Protein AF-A0A4Y3WNC8-F1 (afdb_monomer_lite)

Structure (mmCIF, N/CA/C/O backbone):
data_AF-A0A4Y3WNC8-F1
#
_entry.id   AF-A0A4Y3WNC8-F1
#
loop_
_atom_site.group_PDB
_atom_site.id
_atom_site.type_symbol
_atom_site.label_atom_id
_atom_site.label_alt_id
_atom_site.label_comp_id
_atom_site.label_asym_id
_atom_site.label_entity_id
_atom_site.label_seq_id
_atom_site.pdbx_PDB_ins_code
_atom_site.Cartn_x
_atom_site.Cartn_y
_atom_site.Cartn_z
_atom_site.occupancy
_atom_site.B_iso_or_equiv
_atom_site.auth_seq_id
_atom_site.auth_comp_id
_atom_site.auth_asym_id
_atom_site.auth_atom_id
_atom_site.pdbx_PDB_model_n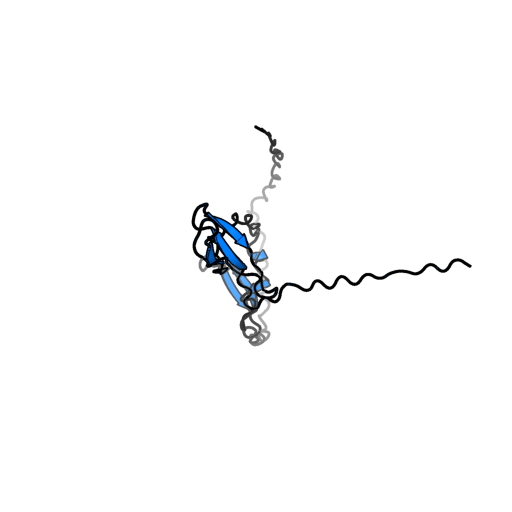um
ATOM 1 N N . MET A 1 1 ? -17.592 -37.097 -50.451 1.00 37.34 1 MET A N 1
ATOM 2 C CA . MET A 1 1 ? -17.053 -36.942 -49.083 1.00 37.34 1 MET A CA 1
ATOM 3 C C . MET A 1 1 ? -16.197 -35.687 -49.062 1.00 37.34 1 MET A C 1
ATOM 5 O O . MET A 1 1 ? -15.202 -35.656 -49.770 1.00 37.34 1 MET A O 1
ATOM 9 N N . LEU A 1 2 ? -16.613 -34.644 -48.341 1.00 42.50 2 LEU A N 1
ATOM 10 C CA . LEU A 1 2 ? -15.829 -33.420 -48.140 1.00 42.50 2 LEU A CA 1
ATOM 11 C C . LEU A 1 2 ? -15.165 -33.508 -46.761 1.00 42.50 2 LEU A C 1
ATOM 13 O O . LEU A 1 2 ? -15.864 -33.614 -45.758 1.00 42.50 2 LEU A O 1
ATOM 17 N N . ALA A 1 3 ? -13.832 -33.514 -46.724 1.00 42.12 3 ALA A N 1
ATOM 18 C CA . ALA A 1 3 ? -13.055 -33.510 -45.489 1.00 42.12 3 ALA A CA 1
ATOM 19 C C . ALA A 1 3 ? -12.788 -32.057 -45.068 1.00 42.12 3 ALA A C 1
ATOM 21 O O . ALA A 1 3 ? -12.066 -31.331 -45.750 1.00 42.12 3 ALA A O 1
ATOM 22 N N . ALA A 1 4 ? -13.399 -31.627 -43.965 1.00 55.16 4 ALA A N 1
ATOM 23 C CA . ALA A 1 4 ? -13.140 -30.331 -43.350 1.00 55.16 4 ALA A CA 1
ATOM 24 C C . ALA A 1 4 ? -11.870 -30.430 -42.490 1.00 55.16 4 ALA A C 1
ATOM 26 O O . ALA A 1 4 ? -11.879 -31.055 -41.432 1.00 55.16 4 ALA A O 1
ATOM 27 N N . GLY A 1 5 ? -10.765 -29.855 -42.967 1.00 46.69 5 GLY A N 1
ATOM 28 C CA . GLY A 1 5 ? -9.513 -29.755 -42.217 1.00 46.69 5 GLY A CA 1
ATOM 29 C C . GLY A 1 5 ? -9.454 -28.446 -41.433 1.00 46.69 5 GLY A C 1
ATOM 30 O O . GLY A 1 5 ? -9.440 -27.370 -42.025 1.00 46.69 5 GLY A O 1
ATOM 31 N N . THR A 1 6 ? -9.412 -28.524 -40.105 1.00 58.62 6 THR A N 1
ATOM 32 C CA . THR A 1 6 ? -9.183 -27.372 -39.225 1.00 58.62 6 THR A CA 1
ATOM 33 C C . THR A 1 6 ? -7.689 -27.061 -39.153 1.00 58.62 6 THR A C 1
ATOM 35 O O . THR A 1 6 ? -6.908 -27.893 -38.693 1.00 58.62 6 THR A O 1
ATOM 38 N N . ILE A 1 7 ? -7.287 -25.867 -39.596 1.00 51.50 7 ILE A N 1
ATOM 39 C CA . ILE A 1 7 ? -5.920 -25.356 -39.437 1.00 51.50 7 ILE A CA 1
ATOM 40 C C . ILE A 1 7 ? -5.848 -24.617 -38.100 1.00 51.50 7 ILE A C 1
ATOM 42 O O . ILE A 1 7 ? -6.396 -23.525 -37.957 1.00 51.50 7 ILE A O 1
ATOM 46 N N . THR A 1 8 ? -5.175 -25.206 -37.117 1.00 54.03 8 THR A N 1
ATOM 47 C CA . THR A 1 8 ? -4.909 -24.566 -35.824 1.00 54.03 8 THR A CA 1
ATOM 48 C C . THR A 1 8 ? -3.609 -23.769 -35.932 1.00 54.03 8 THR A C 1
ATOM 50 O O . THR A 1 8 ? -2.522 -24.342 -35.947 1.00 54.03 8 THR A O 1
ATOM 53 N N . ALA A 1 9 ? -3.702 -22.443 -36.048 1.00 40.31 9 ALA A N 1
ATOM 54 C CA . ALA A 1 9 ? -2.536 -21.565 -36.018 1.00 40.31 9 ALA A CA 1
ATOM 55 C C . ALA A 1 9 ? -2.126 -21.305 -34.560 1.00 40.31 9 ALA A C 1
ATOM 57 O O . ALA A 1 9 ? -2.860 -20.670 -33.805 1.00 40.31 9 ALA A O 1
ATOM 58 N N . VAL A 1 10 ? -0.954 -21.798 -34.156 1.00 54.22 10 VAL A N 1
ATOM 59 C CA . VAL A 1 10 ? -0.370 -21.499 -32.843 1.00 54.22 10 VAL A CA 1
ATOM 60 C C . VAL A 1 10 ? 0.439 -20.211 -32.973 1.00 54.22 10 VAL A C 1
ATOM 62 O O . VAL A 1 10 ? 1.509 -20.196 -33.580 1.00 54.22 10 VAL A O 1
ATOM 65 N N . ALA A 1 11 ? -0.084 -19.111 -32.434 1.00 40.06 11 ALA A N 1
ATOM 66 C CA . ALA A 1 11 ? 0.653 -17.859 -32.335 1.00 40.06 11 ALA A CA 1
ATOM 67 C C . ALA A 1 11 ? 1.677 -17.969 -31.196 1.00 40.06 11 ALA A C 1
ATOM 69 O O . ALA A 1 11 ? 1.346 -17.794 -30.025 1.00 40.06 11 ALA A O 1
ATOM 70 N N . TYR A 1 12 ? 2.933 -18.261 -31.533 1.00 36.97 12 TYR A N 1
ATOM 71 C CA . TYR A 1 12 ? 4.037 -18.081 -30.596 1.00 36.97 12 TYR A CA 1
ATOM 72 C C . TYR A 1 12 ? 4.315 -16.583 -30.462 1.00 36.97 12 TYR A C 1
ATOM 74 O O . TYR A 1 12 ? 4.981 -15.981 -31.303 1.00 36.97 12 TYR A O 1
ATOM 82 N N . ALA A 1 13 ? 3.803 -15.973 -29.392 1.00 37.22 13 ALA A N 1
ATOM 83 C CA . ALA A 1 13 ? 4.276 -14.676 -28.930 1.00 37.22 13 ALA A CA 1
ATOM 84 C C . ALA A 1 13 ? 5.692 -14.856 -28.361 1.00 37.22 13 ALA A C 1
ATOM 86 O O . ALA A 1 13 ? 5.889 -14.976 -27.153 1.00 37.22 13 ALA A O 1
ATOM 87 N N . GLY A 1 14 ? 6.686 -14.920 -29.248 1.00 39.12 14 GLY A N 1
ATOM 88 C CA . GLY A 1 14 ? 8.083 -14.724 -28.888 1.00 39.12 14 GLY A CA 1
ATOM 89 C C . GLY A 1 14 ? 8.251 -13.278 -28.444 1.00 39.12 14 GLY A C 1
ATOM 90 O O . GLY A 1 14 ? 8.566 -12.411 -29.256 1.00 39.12 14 GLY A O 1
ATOM 91 N N . GLY A 1 15 ? 7.956 -13.001 -27.172 1.00 42.16 15 GLY A N 1
ATOM 92 C CA . GLY A 1 15 ? 8.296 -11.725 -26.557 1.00 42.16 15 GLY A CA 1
ATOM 93 C C . GLY A 1 15 ? 9.793 -11.484 -26.761 1.00 42.16 15 GLY A C 1
ATOM 94 O O . GLY A 1 15 ? 10.567 -12.423 -26.560 1.00 42.16 15 GLY A O 1
ATOM 95 N N . PRO A 1 16 ? 10.220 -10.290 -27.208 1.00 45.66 16 PRO A N 1
ATOM 96 C CA . PRO A 1 16 ? 11.639 -10.019 -27.392 1.00 45.66 16 PRO A CA 1
ATOM 97 C C . PRO A 1 16 ? 12.361 -10.311 -26.074 1.00 45.66 16 PRO A C 1
ATOM 99 O O . PRO A 1 16 ? 11.954 -9.800 -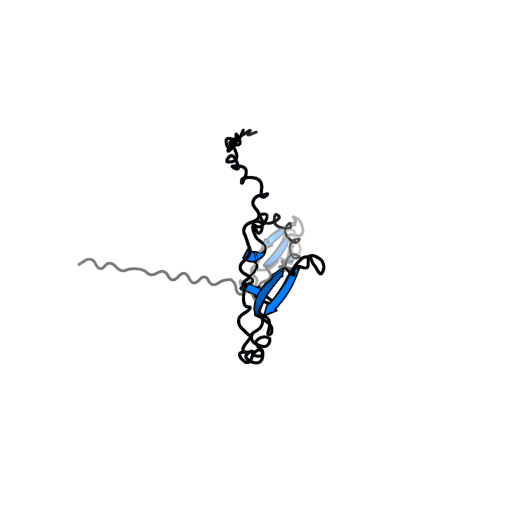25.025 1.00 45.66 16 PRO A O 1
ATOM 102 N N . SER A 1 17 ? 13.379 -11.179 -26.124 1.00 45.16 17 SER A N 1
ATOM 103 C CA . SER A 1 17 ? 14.215 -11.502 -24.968 1.00 45.16 17 SER A CA 1
ATOM 104 C C . SER A 1 17 ? 14.660 -10.203 -24.310 1.00 45.16 17 SER A C 1
ATOM 106 O O . SER A 1 17 ? 15.235 -9.329 -24.959 1.00 45.16 17 SER A O 1
ATOM 108 N N . ARG A 1 18 ? 14.363 -10.070 -23.017 1.00 47.06 18 ARG A N 1
ATOM 109 C CA . ARG A 1 18 ? 14.636 -8.882 -22.194 1.00 47.06 18 ARG A CA 1
ATOM 110 C C . ARG A 1 18 ? 16.118 -8.727 -21.837 1.00 47.06 18 ARG A C 1
ATOM 112 O O . ARG A 1 18 ? 16.453 -8.055 -20.866 1.00 47.06 18 ARG A O 1
ATOM 119 N N . ASP A 1 19 ? 16.995 -9.295 -22.649 1.00 48.75 19 ASP A N 1
ATOM 120 C CA . ASP A 1 19 ? 18.426 -9.314 -22.419 1.00 48.75 19 ASP A CA 1
ATOM 121 C C . ASP A 1 19 ? 19.071 -8.347 -23.417 1.00 48.75 19 ASP A C 1
ATOM 123 O O . ASP A 1 19 ? 19.390 -8.684 -24.552 1.00 48.75 19 ASP A O 1
ATOM 127 N N . THR A 1 20 ? 19.203 -7.087 -22.996 1.00 52.81 20 THR A N 1
ATOM 128 C CA . THR A 1 20 ? 20.259 -6.176 -23.480 1.00 52.81 20 THR A CA 1
ATOM 129 C C . THR A 1 20 ? 20.279 -5.853 -24.988 1.00 52.81 20 THR A C 1
ATOM 131 O O . THR A 1 20 ? 21.318 -5.473 -25.523 1.00 52.81 20 THR A O 1
ATOM 134 N N . ALA A 1 21 ? 19.151 -5.922 -25.697 1.00 60.94 21 ALA A N 1
ATOM 135 C CA . ALA A 1 21 ? 19.068 -5.450 -27.082 1.00 60.94 21 ALA A CA 1
ATOM 136 C C . ALA A 1 21 ? 18.901 -3.919 -27.117 1.00 60.94 21 ALA A C 1
ATOM 138 O O . ALA A 1 21 ? 17.802 -3.394 -27.296 1.00 60.94 21 ALA A O 1
ATOM 139 N N . GLY A 1 22 ? 19.993 -3.184 -26.886 1.00 71.94 22 GLY A N 1
ATOM 140 C CA . GLY A 1 22 ? 20.014 -1.741 -27.125 1.00 71.94 22 GLY A CA 1
ATOM 141 C C . GLY A 1 22 ? 19.597 -1.443 -28.567 1.00 71.94 22 GLY A C 1
ATOM 142 O O . GLY A 1 22 ? 20.022 -2.130 -29.494 1.00 71.94 22 GLY A O 1
ATOM 143 N N . ILE A 1 23 ? 18.756 -0.429 -28.778 1.00 83.12 23 ILE A N 1
ATOM 144 C CA . ILE A 1 23 ? 18.426 -0.003 -30.140 1.00 83.12 23 ILE A CA 1
ATOM 145 C C . ILE A 1 23 ? 19.663 0.714 -30.685 1.00 83.12 23 ILE A C 1
ATOM 147 O O . ILE A 1 23 ? 20.086 1.746 -30.157 1.00 83.12 23 ILE A O 1
ATOM 151 N N . HIS A 1 24 ? 20.262 0.159 -31.734 1.00 88.38 24 HIS A N 1
ATOM 152 C CA . HIS A 1 24 ? 21.398 0.774 -32.405 1.00 88.38 24 HIS A CA 1
ATOM 153 C C . HIS A 1 24 ? 20.895 1.754 -33.461 1.00 88.38 24 HIS A C 1
ATOM 155 O O . HIS A 1 24 ? 20.024 1.434 -34.270 1.00 88.38 24 HIS A O 1
ATOM 161 N N . GLY A 1 25 ? 21.448 2.959 -33.459 1.00 92.69 25 GLY A N 1
ATOM 162 C CA . GLY A 1 25 ? 21.153 3.982 -34.447 1.00 92.69 25 GLY A CA 1
ATOM 163 C C . GLY A 1 25 ? 22.420 4.547 -35.072 1.00 92.69 25 GLY A C 1
ATOM 164 O O . GLY A 1 25 ? 23.503 4.495 -34.493 1.00 92.69 25 GLY A O 1
ATOM 165 N N . CYS A 1 26 ? 22.273 5.120 -36.257 1.00 95.75 26 CYS A N 1
ATOM 166 C CA . CYS A 1 26 ? 23.300 5.911 -36.918 1.00 95.75 26 CYS A CA 1
ATOM 167 C C . CYS A 1 26 ? 22.723 7.283 -37.239 1.00 95.75 26 CYS A C 1
ATOM 169 O O . CYS A 1 26 ? 21.638 7.370 -37.818 1.00 95.75 26 CYS A O 1
ATOM 171 N N . VAL A 1 27 ? 23.438 8.341 -36.866 1.00 96.19 27 VAL A N 1
ATOM 172 C CA . VAL A 1 27 ? 23.033 9.725 -37.139 1.00 96.19 27 VAL A CA 1
ATOM 173 C C . VAL A 1 27 ? 23.919 10.292 -38.238 1.00 96.19 27 VAL A C 1
ATOM 175 O O . VAL A 1 27 ? 25.144 10.301 -38.107 1.00 96.19 27 VAL A O 1
ATOM 178 N N . GLN A 1 28 ? 23.313 10.777 -39.322 1.00 96.69 28 GLN A N 1
ATOM 179 C CA . GLN A 1 28 ? 24.029 11.440 -40.410 1.00 96.69 28 GLN A CA 1
ATOM 180 C C . GLN A 1 28 ? 24.567 12.794 -39.938 1.00 96.69 28 GLN A C 1
ATOM 182 O O . GLN A 1 28 ? 23.804 13.665 -39.525 1.00 96.69 28 GLN A O 1
ATOM 187 N N . GLN A 1 29 ? 25.879 13.007 -40.060 1.00 94.62 29 GLN A N 1
ATOM 188 C CA . GLN A 1 29 ? 26.571 14.164 -39.477 1.00 94.62 29 GLN A CA 1
ATOM 189 C C . GLN A 1 29 ? 26.092 15.516 -40.027 1.00 94.62 29 GLN A C 1
ATOM 191 O O . GLN A 1 29 ? 26.109 16.511 -39.312 1.00 94.62 29 GLN A O 1
ATOM 196 N N . ARG A 1 30 ? 25.664 15.569 -41.295 1.00 93.62 30 ARG A N 1
ATOM 197 C CA . ARG A 1 30 ? 25.270 16.827 -41.953 1.00 93.62 30 ARG A CA 1
ATOM 198 C C . ARG A 1 30 ? 23.810 17.215 -41.718 1.00 93.62 30 ARG A C 1
ATOM 200 O O . ARG A 1 30 ? 23.506 18.397 -41.629 1.00 93.62 30 ARG A O 1
ATOM 207 N N . THR A 1 31 ? 22.911 16.238 -41.715 1.00 96.19 31 THR A N 1
ATOM 208 C CA . THR A 1 31 ? 21.453 16.462 -41.703 1.00 96.19 31 THR A CA 1
ATOM 209 C C . THR A 1 31 ? 20.830 16.167 -40.343 1.00 96.19 31 THR A C 1
ATOM 211 O O . THR A 1 31 ? 19.700 16.574 -40.102 1.00 96.19 31 THR A O 1
ATOM 214 N N . GLY A 1 32 ? 21.528 15.428 -39.475 1.00 94.56 32 GLY A N 1
ATOM 215 C CA . GLY A 1 32 ? 20.976 14.909 -38.226 1.00 94.56 32 GLY A CA 1
ATOM 216 C C . GLY A 1 32 ? 19.993 13.751 -38.414 1.00 94.56 32 GLY A C 1
ATOM 217 O O . GLY A 1 32 ? 19.367 13.330 -37.445 1.00 94.56 32 GLY A O 1
ATOM 218 N N . ALA A 1 33 ? 19.835 13.221 -39.632 1.00 94.75 33 ALA A N 1
ATOM 219 C CA . ALA A 1 33 ? 18.915 12.117 -39.883 1.00 94.75 33 ALA A CA 1
ATOM 220 C C . ALA A 1 33 ? 19.352 10.860 -39.112 1.00 94.75 33 ALA A C 1
ATOM 222 O O . ALA A 1 33 ? 20.475 10.383 -39.284 1.00 94.75 33 ALA A O 1
ATOM 223 N N . LEU A 1 34 ? 18.456 10.323 -38.281 1.00 94.75 34 LEU A N 1
ATOM 224 C CA . LEU A 1 34 ? 18.654 9.078 -37.541 1.00 94.75 34 LEU A CA 1
ATOM 225 C C . LEU A 1 34 ? 18.096 7.903 -38.351 1.00 94.75 34 LEU A C 1
ATOM 227 O O . LEU A 1 34 ? 16.931 7.923 -38.747 1.00 94.75 34 LEU A O 1
ATOM 231 N N . ARG A 1 35 ? 18.890 6.844 -38.530 1.00 93.69 35 ARG A N 1
ATOM 232 C CA . ARG A 1 35 ? 18.379 5.526 -38.934 1.00 93.69 35 ARG A CA 1
ATOM 233 C C . ARG A 1 35 ? 18.648 4.495 -37.858 1.00 93.69 35 ARG A C 1
ATOM 235 O O . ARG A 1 35 ? 19.723 4.487 -37.267 1.00 93.69 35 ARG A O 1
ATOM 242 N N . VAL A 1 36 ? 17.690 3.605 -37.651 1.00 93.44 36 VAL A N 1
ATOM 243 C CA . VAL A 1 36 ? 17.869 2.419 -36.811 1.00 93.44 36 VAL A CA 1
ATOM 244 C C . VAL A 1 36 ? 18.616 1.364 -37.623 1.00 93.44 36 VAL A C 1
ATOM 246 O O . VAL A 1 36 ? 18.339 1.187 -38.810 1.00 93.44 36 VAL A O 1
ATOM 249 N N . VAL A 1 37 ? 19.582 0.696 -37.001 1.00 92.69 37 VAL A N 1
ATOM 250 C CA . VAL A 1 37 ? 20.352 -0.393 -37.606 1.00 92.69 37 VAL A CA 1
ATOM 251 C C . VAL A 1 37 ? 20.228 -1.656 -36.776 1.00 92.69 37 VAL A C 1
ATOM 253 O O . VAL A 1 37 ? 20.108 -1.597 -35.556 1.00 92.69 37 VAL A O 1
ATOM 2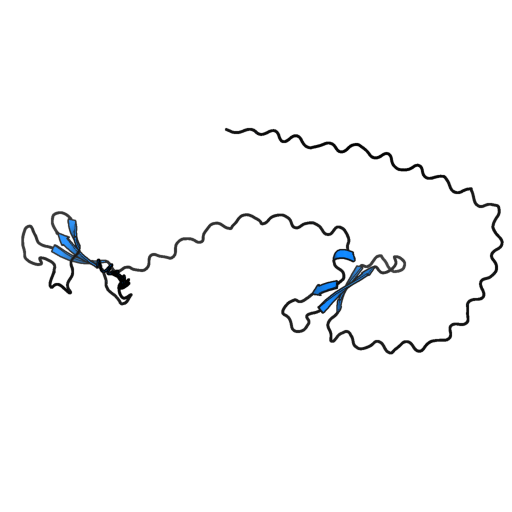56 N N . ASP A 1 38 ? 20.288 -2.796 -37.454 1.00 89.56 38 ASP A N 1
ATOM 257 C CA . ASP A 1 38 ? 20.369 -4.114 -36.831 1.00 89.56 38 ASP A CA 1
ATOM 258 C C . ASP A 1 38 ? 21.758 -4.739 -37.079 1.00 89.56 38 ASP A C 1
ATOM 260 O O . ASP A 1 38 ? 21.997 -5.317 -38.151 1.00 89.56 38 ASP A O 1
ATOM 264 N N . PRO A 1 39 ? 22.692 -4.637 -36.114 1.00 86.50 39 PRO A N 1
ATOM 265 C CA . PRO A 1 39 ? 24.016 -5.241 -36.232 1.00 86.50 39 PRO A CA 1
ATOM 266 C C . PRO A 1 39 ? 23.981 -6.765 -36.361 1.00 86.50 39 PRO A C 1
ATOM 268 O O . PRO A 1 39 ? 24.860 -7.330 -37.010 1.00 86.50 39 PRO A O 1
ATOM 271 N N . ALA A 1 40 ? 22.956 -7.438 -35.822 1.00 84.75 40 ALA A N 1
ATOM 272 C CA . ALA A 1 40 ? 22.813 -8.889 -35.947 1.00 84.75 40 ALA A CA 1
ATOM 273 C C . ALA A 1 40 ? 22.513 -9.313 -37.396 1.00 84.75 40 ALA A C 1
ATOM 275 O O . ALA A 1 40 ? 22.792 -10.445 -37.787 1.00 84.75 40 ALA A O 1
ATOM 276 N N . ARG A 1 41 ? 22.005 -8.388 -38.220 1.00 89.81 41 ARG A N 1
ATOM 277 C CA . ARG A 1 41 ? 21.824 -8.549 -39.672 1.00 89.81 41 ARG A CA 1
ATOM 278 C C . ARG A 1 41 ? 22.968 -7.949 -40.494 1.00 89.81 41 ARG A C 1
ATOM 280 O O . ARG A 1 41 ? 22.820 -7.768 -41.701 1.00 89.81 41 ARG A O 1
ATOM 287 N N . GLY A 1 42 ? 24.085 -7.598 -39.855 1.00 90.69 42 GLY A N 1
ATOM 288 C CA . GLY A 1 42 ? 25.241 -6.986 -40.510 1.00 90.69 42 GLY A CA 1
ATOM 289 C C . GLY A 1 42 ? 25.033 -5.526 -40.926 1.00 90.69 42 GLY A C 1
ATOM 290 O O . GLY A 1 42 ? 25.803 -5.008 -41.733 1.00 90.69 42 GLY A O 1
ATOM 291 N N . GLN A 1 43 ? 24.006 -4.842 -40.412 1.00 93.62 43 GLN A N 1
ATOM 292 C CA . GLN A 1 43 ? 23.824 -3.414 -40.674 1.00 93.62 43 GLN A CA 1
ATOM 293 C C . GLN A 1 43 ? 24.728 -2.578 -39.760 1.00 93.62 43 GLN A C 1
ATOM 295 O O . GLN A 1 43 ? 24.892 -2.881 -38.582 1.00 93.62 43 GLN A O 1
ATOM 300 N N . GLY A 1 44 ? 25.281 -1.482 -40.286 1.00 92.44 44 GLY A N 1
ATOM 301 C CA . GLY A 1 44 ? 26.164 -0.594 -39.527 1.00 92.44 44 GLY A CA 1
ATOM 302 C C . GLY A 1 44 ? 26.148 0.852 -40.014 1.00 92.44 44 GLY A C 1
ATOM 303 O O . GLY A 1 44 ? 25.495 1.195 -41.011 1.00 92.44 44 GLY A O 1
ATOM 304 N N . CYS A 1 45 ? 26.858 1.715 -39.288 1.00 95.75 45 CYS A N 1
ATOM 305 C CA . CYS A 1 45 ? 26.990 3.125 -39.643 1.00 95.75 45 CYS A CA 1
ATOM 306 C C . CYS A 1 45 ? 27.989 3.325 -40.779 1.00 95.75 45 CYS A C 1
ATOM 308 O O . CYS A 1 45 ? 28.975 2.600 -40.909 1.00 95.75 45 CYS A O 1
ATOM 310 N N . ARG A 1 46 ? 27.734 4.336 -41.608 1.00 94.94 46 ARG A N 1
ATOM 311 C CA . ARG A 1 46 ? 28.635 4.758 -42.683 1.00 94.94 46 ARG A CA 1
ATOM 312 C C . ARG A 1 46 ? 29.715 5.662 -42.092 1.00 94.94 46 ARG A C 1
ATOM 314 O O . ARG A 1 46 ? 29.551 6.873 -42.035 1.00 94.94 46 ARG A O 1
ATOM 321 N N . THR A 1 47 ? 30.819 5.073 -41.645 1.00 91.06 47 THR A N 1
ATOM 322 C CA . THR A 1 47 ? 31.923 5.794 -40.977 1.00 91.06 47 THR A CA 1
ATOM 323 C C . THR A 1 47 ? 32.904 6.479 -41.935 1.00 91.06 47 THR A C 1
ATOM 325 O O . THR A 1 47 ? 33.844 7.130 -41.489 1.00 91.06 47 THR A O 1
ATOM 328 N N . GLY A 1 48 ? 32.711 6.342 -43.250 1.00 88.38 48 GLY A N 1
ATOM 329 C CA . GLY A 1 48 ? 33.566 6.979 -44.252 1.00 88.38 48 GLY A CA 1
ATOM 330 C C . GLY A 1 48 ? 33.433 8.505 -44.285 1.00 88.38 48 GLY A C 1
ATOM 331 O O . GLY A 1 48 ? 32.416 9.069 -43.885 1.00 88.38 48 GLY A O 1
ATOM 332 N N . HIS A 1 49 ? 34.456 9.178 -44.815 1.00 83.31 49 HIS A N 1
ATOM 333 C CA . HIS A 1 49 ? 34.427 10.623 -45.046 1.00 83.31 49 HIS A CA 1
ATOM 334 C C . HIS A 1 49 ? 33.467 10.986 -46.191 1.00 83.31 49 HIS A C 1
ATOM 336 O O . HIS A 1 49 ? 33.427 10.310 -47.218 1.00 83.31 49 HIS A O 1
ATOM 342 N N . GLY A 1 50 ? 32.716 12.081 -46.035 1.00 87.94 50 GLY A N 1
ATOM 343 C CA . GLY A 1 50 ? 31.865 12.641 -47.089 1.00 87.94 50 GLY A CA 1
ATOM 344 C C . GLY A 1 50 ? 30.450 12.985 -46.628 1.00 87.94 50 GLY A C 1
ATOM 345 O O . GLY A 1 50 ? 30.139 13.009 -45.440 1.00 87.94 50 GLY A O 1
ATOM 346 N N . TYR A 1 51 ? 29.563 13.251 -47.588 1.00 90.19 51 TYR A N 1
ATOM 347 C CA . TYR A 1 51 ? 28.198 13.734 -47.326 1.00 90.19 51 TYR A CA 1
ATOM 348 C C . TYR A 1 51 ? 27.291 12.745 -46.577 1.00 90.19 51 TYR A C 1
ATOM 350 O O . TYR A 1 51 ? 26.266 13.147 -46.024 1.00 90.19 51 TYR A O 1
ATOM 358 N N . PHE A 1 52 ? 27.664 11.466 -46.544 1.00 91.50 52 PHE A N 1
ATOM 359 C CA . PHE A 1 52 ? 26.923 10.396 -45.872 1.00 91.50 52 PHE A CA 1
ATOM 360 C C . PHE A 1 52 ? 27.665 9.842 -44.652 1.00 91.50 52 PHE A C 1
ATOM 362 O O . PHE A 1 52 ? 27.367 8.727 -44.232 1.00 91.50 52 PHE A O 1
ATOM 369 N N . ALA A 1 53 ? 28.628 10.598 -44.113 1.00 95.19 53 ALA A N 1
ATOM 370 C CA . ALA A 1 53 ? 29.295 10.251 -42.868 1.00 95.19 53 ALA A CA 1
ATOM 371 C C . ALA A 1 53 ? 28.281 10.220 -41.719 1.00 95.19 53 ALA A C 1
ATOM 373 O O . ALA A 1 53 ? 27.458 11.127 -41.557 1.00 95.19 53 ALA A O 1
ATOM 374 N N . GLU A 1 54 ? 28.356 9.173 -40.913 1.00 96.50 54 GLU A N 1
ATOM 375 C CA . GLU A 1 54 ? 27.486 8.926 -39.775 1.00 96.50 54 GLU A CA 1
ATOM 376 C C . GLU A 1 54 ? 28.311 8.576 -38.538 1.00 96.50 54 GLU A C 1
ATOM 378 O O . GLU A 1 54 ? 29.420 8.049 -38.639 1.00 96.50 54 GLU A O 1
ATOM 383 N N . TYR A 1 55 ? 27.742 8.818 -37.361 1.00 93.69 55 TYR A N 1
ATOM 384 C CA . TYR A 1 55 ? 28.265 8.297 -36.101 1.00 93.69 55 TYR A CA 1
ATOM 385 C C . TYR A 1 55 ? 27.238 7.380 -35.435 1.00 93.69 55 TYR A C 1
ATOM 387 O O . TYR A 1 55 ? 26.027 7.551 -35.600 1.00 93.69 55 TYR A O 1
ATOM 395 N N . ALA A 1 56 ? 27.739 6.380 -34.711 1.00 91.94 56 ALA A N 1
ATOM 396 C CA . ALA A 1 56 ? 26.906 5.423 -34.000 1.00 91.94 56 ALA A CA 1
ATOM 397 C C . ALA A 1 56 ? 26.330 6.048 -32.728 1.00 91.94 56 ALA A C 1
ATOM 399 O O . ALA A 1 56 ? 27.043 6.704 -31.968 1.00 91.94 56 ALA A O 1
ATOM 400 N N . VAL A 1 57 ? 25.047 5.797 -32.486 1.00 89.38 57 VAL A N 1
ATOM 401 C CA . VAL A 1 57 ? 24.370 6.099 -31.229 1.00 89.38 57 VAL A CA 1
ATOM 402 C C . VAL A 1 57 ? 23.749 4.824 -30.687 1.00 89.38 57 VAL A C 1
ATOM 404 O O . VAL A 1 57 ? 23.091 4.072 -31.405 1.00 89.38 57 VAL A O 1
ATOM 407 N N . THR A 1 58 ? 23.953 4.582 -29.402 1.00 83.50 58 THR A N 1
ATOM 408 C CA . THR A 1 58 ? 23.248 3.522 -28.690 1.00 83.50 58 THR A CA 1
ATOM 409 C C . THR A 1 58 ? 22.094 4.181 -27.964 1.00 83.50 58 THR A C 1
ATOM 411 O O . THR A 1 58 ? 22.312 4.937 -27.019 1.00 83.50 58 THR A O 1
ATOM 414 N N . LEU A 1 59 ? 20.866 3.907 -28.402 1.00 75.94 59 LEU A N 1
ATOM 415 C CA . LEU A 1 59 ? 19.682 4.238 -27.622 1.00 75.94 59 LEU A CA 1
ATOM 416 C C . LEU A 1 59 ? 19.556 3.152 -26.559 1.00 75.94 59 LEU A C 1
ATOM 418 O O . LEU A 1 59 ? 18.810 2.178 -26.700 1.00 75.94 59 LEU A O 1
ATOM 422 N N . SER A 1 60 ? 20.361 3.282 -25.507 1.00 71.00 60 SER A N 1
ATOM 423 C CA . SER A 1 60 ? 20.084 2.544 -24.293 1.00 71.00 60 SER A CA 1
ATOM 424 C C . SER A 1 60 ? 18.729 3.031 -23.801 1.00 71.00 60 SER A C 1
ATOM 426 O O . SER A 1 60 ? 18.495 4.228 -23.623 1.00 71.00 60 SER A O 1
ATOM 428 N N . GLN A 1 61 ? 17.815 2.092 -23.583 1.00 62.94 61 GLN A N 1
ATOM 429 C CA . GLN A 1 61 ? 16.712 2.338 -22.676 1.00 62.94 61 GLN A CA 1
ATOM 430 C C . GLN A 1 61 ? 17.343 2.455 -21.288 1.00 62.94 61 GLN A C 1
ATOM 432 O O . GLN A 1 61 ? 17.328 1.507 -20.510 1.00 62.94 61 GLN A O 1
ATOM 437 N N . ALA A 1 62 ? 17.963 3.597 -20.973 1.00 60.72 62 ALA A N 1
ATOM 438 C CA . ALA A 1 62 ? 17.986 4.001 -19.582 1.00 60.72 62 ALA A CA 1
ATOM 439 C C . ALA A 1 62 ? 16.516 3.936 -19.179 1.00 60.72 62 ALA A C 1
ATOM 441 O O . ALA A 1 62 ? 15.688 4.604 -19.807 1.00 60.72 62 ALA A O 1
ATOM 442 N N . ALA A 1 63 ? 16.180 3.026 -18.259 1.00 67.56 63 ALA A N 1
ATOM 443 C CA . ALA A 1 63 ? 14.839 2.988 -17.714 1.00 67.56 63 ALA A CA 1
ATOM 444 C C . ALA A 1 63 ? 14.529 4.434 -17.335 1.00 67.56 63 ALA A C 1
ATOM 446 O O . ALA A 1 63 ? 15.311 5.052 -16.603 1.00 67.56 63 ALA A O 1
ATOM 447 N N . GLY A 1 64 ? 13.490 5.011 -17.949 1.00 69.69 64 GLY A N 1
ATOM 448 C CA . GLY A 1 64 ? 13.104 6.377 -17.631 1.00 69.69 64 GLY A CA 1
ATOM 449 C C . GLY A 1 64 ? 12.994 6.483 -16.115 1.00 69.69 64 GLY A C 1
ATOM 450 O O . GLY A 1 64 ? 12.647 5.493 -15.459 1.00 69.69 64 GLY A O 1
ATOM 451 N N . LEU A 1 65 ? 13.331 7.646 -15.551 1.00 78.06 65 LEU A N 1
ATOM 452 C CA . LEU A 1 65 ? 13.091 7.855 -14.126 1.00 78.06 65 LEU A CA 1
ATOM 453 C C . LEU A 1 65 ? 11.652 7.412 -13.826 1.00 78.06 65 LEU A C 1
ATOM 455 O O . LEU A 1 65 ? 10.765 7.718 -14.636 1.00 78.06 65 LEU A O 1
ATOM 459 N N . PRO A 1 66 ? 11.415 6.666 -12.730 1.00 84.19 66 PRO A N 1
ATOM 460 C CA . PRO A 1 66 ? 10.059 6.365 -12.311 1.00 84.19 66 PRO A CA 1
ATOM 461 C C . PRO A 1 66 ? 9.226 7.643 -12.388 1.00 84.19 66 PRO A C 1
ATOM 463 O O . PRO A 1 66 ? 9.688 8.709 -11.966 1.00 84.19 66 PRO A O 1
ATOM 466 N N . GLY A 1 67 ? 8.035 7.554 -12.986 1.00 86.31 67 GLY A N 1
ATOM 467 C CA . GLY A 1 67 ? 7.133 8.700 -13.037 1.00 86.31 67 GLY A CA 1
ATOM 468 C C . GLY A 1 67 ? 6.876 9.242 -11.624 1.00 86.31 67 GLY A C 1
ATOM 469 O O . GLY A 1 67 ? 7.056 8.507 -10.645 1.00 86.31 67 GLY A O 1
ATOM 470 N N . PRO A 1 68 ? 6.458 10.513 -11.482 1.00 93.75 68 PRO A N 1
ATOM 471 C CA . PRO A 1 68 ? 6.053 11.017 -10.177 1.00 93.75 68 PRO A CA 1
ATOM 472 C C . PRO A 1 68 ? 4.969 10.107 -9.586 1.00 93.75 68 PRO A C 1
ATOM 474 O O . PRO A 1 68 ? 4.183 9.504 -10.323 1.00 93.75 68 PRO A O 1
ATOM 477 N N . ALA A 1 69 ? 4.915 10.012 -8.255 1.00 94.25 69 ALA A N 1
ATOM 478 C CA . ALA A 1 69 ? 3.810 9.331 -7.594 1.00 94.25 69 ALA A CA 1
ATOM 479 C C . ALA A 1 69 ? 2.476 9.913 -8.093 1.00 94.25 69 ALA A C 1
ATOM 481 O O . ALA A 1 69 ? 2.350 11.126 -8.281 1.00 94.25 69 ALA A O 1
ATOM 482 N N . GLY A 1 70 ? 1.486 9.046 -8.317 1.00 94.12 70 GLY A N 1
ATOM 483 C CA . GLY A 1 70 ? 0.142 9.496 -8.668 1.00 94.12 70 GLY A CA 1
ATOM 484 C C . GLY A 1 70 ? -0.448 10.397 -7.573 1.00 94.12 70 GLY A C 1
ATOM 485 O O . GLY A 1 70 ? 0.006 10.353 -6.424 1.00 94.12 70 GLY A O 1
ATOM 486 N N . PRO A 1 71 ? -1.465 11.215 -7.894 1.00 96.44 71 PRO A N 1
ATOM 487 C CA . PRO A 1 71 ? -2.172 11.972 -6.871 1.00 96.44 71 PRO A CA 1
ATOM 488 C C . PRO A 1 71 ? -2.746 11.020 -5.815 1.00 96.44 71 PRO A C 1
ATOM 490 O O . PRO A 1 71 ? -3.118 9.881 -6.113 1.00 96.44 71 PRO A O 1
ATOM 493 N N . ARG A 1 72 ? -2.851 11.494 -4.570 1.00 95.56 72 ARG A N 1
ATOM 494 C CA . ARG A 1 72 ? -3.577 10.765 -3.526 1.00 95.56 72 ARG A CA 1
ATOM 495 C C . ARG A 1 72 ? -5.011 10.514 -4.009 1.00 95.56 72 ARG A C 1
ATOM 497 O O . ARG A 1 72 ? -5.651 11.432 -4.520 1.00 95.56 72 ARG A O 1
ATOM 504 N N . GLY A 1 73 ? -5.510 9.292 -3.824 1.00 94.75 73 GLY A N 1
ATOM 505 C CA . GLY A 1 73 ? -6.912 8.976 -4.102 1.00 94.75 73 GLY A CA 1
ATOM 506 C C . GLY A 1 73 ? -7.876 9.849 -3.280 1.00 94.75 73 GLY A C 1
ATOM 507 O O . GLY A 1 73 ? -7.471 10.418 -2.258 1.00 94.75 73 GLY A O 1
ATOM 508 N N . PRO A 1 74 ? -9.149 9.967 -3.697 1.00 96.44 74 PRO A N 1
ATOM 509 C CA . PRO A 1 74 ? -10.149 10.682 -2.915 1.00 96.44 74 PRO A CA 1
ATOM 510 C C . PRO A 1 74 ? -10.269 10.073 -1.514 1.00 96.44 74 PRO A C 1
ATOM 512 O O . PRO A 1 74 ? -9.993 8.889 -1.298 1.00 96.44 74 PRO A O 1
ATOM 515 N N . ARG A 1 75 ? -10.690 10.886 -0.541 1.00 95.12 75 ARG A N 1
ATOM 516 C CA . ARG A 1 75 ? -11.083 10.362 0.770 1.00 95.12 75 ARG A CA 1
ATOM 517 C C . ARG A 1 75 ? -12.203 9.336 0.555 1.00 95.12 75 ARG A C 1
ATOM 519 O O . ARG A 1 75 ? -13.122 9.601 -0.217 1.00 95.12 75 ARG A O 1
ATOM 526 N N . GLY A 1 76 ? -12.115 8.186 1.225 1.00 91.94 76 GLY A N 1
ATOM 527 C CA . GLY A 1 76 ? -13.203 7.208 1.230 1.00 91.94 76 GLY A CA 1
ATOM 528 C C . GLY A 1 76 ? -14.502 7.802 1.796 1.00 91.94 76 GLY A C 1
ATOM 529 O O . GLY A 1 76 ? -14.458 8.861 2.437 1.00 91.94 76 GLY A O 1
ATOM 530 N N . PRO A 1 77 ? -15.655 7.147 1.574 1.00 92.75 77 PRO A N 1
ATOM 531 C CA . PRO A 1 77 ? -16.909 7.571 2.187 1.00 92.75 77 PRO A CA 1
ATOM 532 C C . PRO A 1 77 ? -16.765 7.628 3.713 1.00 92.75 77 PRO A C 1
ATOM 534 O O . PRO A 1 77 ? -15.947 6.917 4.302 1.00 92.75 77 PRO A O 1
ATOM 537 N N . ALA A 1 78 ? -17.552 8.487 4.362 1.00 89.69 78 ALA A N 1
ATOM 538 C CA . ALA A 1 78 ? -17.701 8.397 5.808 1.00 89.69 78 ALA A CA 1
ATOM 539 C C . ALA A 1 78 ? -18.246 7.002 6.155 1.00 89.69 78 ALA A C 1
ATOM 541 O O . ALA A 1 78 ? -19.147 6.512 5.472 1.00 89.69 78 ALA A O 1
ATOM 542 N N . GLY A 1 79 ? -17.684 6.359 7.181 1.00 84.75 79 GLY A N 1
ATOM 543 C CA . GLY A 1 79 ? -18.280 5.139 7.718 1.00 84.75 79 GLY A CA 1
ATOM 544 C C . GLY A 1 79 ? -19.685 5.437 8.243 1.00 84.75 79 GLY A C 1
ATOM 545 O O . GLY A 1 79 ? -19.944 6.557 8.691 1.00 84.75 79 GLY A O 1
ATOM 546 N N . GLY A 1 80 ? -20.580 4.447 8.183 1.00 88.50 80 GLY A N 1
ATOM 547 C CA . GLY A 1 80 ? -21.808 4.504 8.973 1.00 88.50 80 GLY A CA 1
ATOM 548 C C . GLY A 1 80 ? -21.420 4.700 10.437 1.00 88.50 80 GLY A C 1
ATOM 549 O O . GLY A 1 80 ? -20.498 4.040 10.916 1.00 88.50 80 GLY A O 1
ATOM 550 N N . GLY A 1 81 ? -22.030 5.674 11.112 1.00 87.06 81 GLY A N 1
ATOM 551 C CA . GLY A 1 81 ? -21.842 5.819 12.553 1.00 87.06 81 GLY A CA 1
ATOM 552 C C . GLY A 1 81 ? -22.317 4.559 13.279 1.00 87.06 81 GLY A C 1
ATOM 553 O O . GLY A 1 81 ? -23.122 3.804 12.742 1.00 87.06 81 GLY A O 1
ATOM 554 N N . ILE A 1 82 ? -21.816 4.344 14.491 1.00 90.44 82 ILE A N 1
ATOM 555 C CA . ILE A 1 82 ? -22.407 3.373 15.416 1.00 90.44 82 ILE A CA 1
ATOM 556 C C . ILE A 1 82 ? -23.668 3.997 16.020 1.00 90.44 82 ILE A C 1
ATOM 558 O O . ILE A 1 82 ? -23.628 5.151 16.456 1.00 90.44 82 ILE A O 1
ATOM 562 N N . GLU A 1 83 ? -24.787 3.276 15.983 1.00 92.25 83 GLU A N 1
ATOM 563 C CA . GLU A 1 83 ? -26.061 3.764 16.522 1.00 92.25 83 GLU A CA 1
ATOM 564 C C . GLU A 1 83 ? -26.154 3.485 18.025 1.00 92.25 83 GLU A C 1
ATOM 566 O O . GLU A 1 83 ? -26.655 4.327 18.773 1.00 92.25 83 GLU A O 1
ATOM 571 N N . SER A 1 84 ? -25.592 2.359 18.479 1.00 90.44 84 SER A N 1
ATOM 572 C CA . SER A 1 84 ? -25.406 2.035 19.891 1.00 90.44 84 SER A CA 1
ATOM 573 C C . SER A 1 84 ? -23.948 1.700 20.214 1.00 90.44 84 SER A C 1
ATOM 575 O O . SER A 1 84 ? -23.194 1.199 19.383 1.00 90.44 84 SER A O 1
ATOM 577 N N . LEU A 1 85 ? -23.542 1.945 21.464 1.00 90.12 85 LEU A N 1
ATOM 578 C CA . LEU A 1 85 ? -22.279 1.414 21.986 1.00 90.12 85 LEU A CA 1
ATOM 579 C C . LEU A 1 85 ? -22.321 -0.114 22.098 1.00 90.12 85 LEU A C 1
ATOM 581 O O . LEU A 1 85 ? -21.274 -0.739 21.981 1.00 90.12 85 LEU A O 1
ATOM 585 N N . ASP A 1 86 ? -23.508 -0.701 22.260 1.00 90.00 86 ASP A N 1
ATOM 586 C CA . ASP A 1 86 ? -23.694 -2.155 22.303 1.00 90.00 86 ASP A CA 1
ATOM 587 C C . ASP A 1 86 ? -23.354 -2.818 20.957 1.00 90.00 86 ASP A C 1
ATOM 589 O O . ASP A 1 86 ? -22.955 -3.977 20.929 1.00 90.00 86 ASP A O 1
ATOM 593 N N . ASP A 1 87 ? -23.410 -2.074 19.843 1.00 92.88 87 ASP A N 1
ATOM 594 C CA . ASP A 1 87 ? -23.025 -2.577 18.512 1.00 92.88 87 ASP A CA 1
ATOM 595 C C . ASP A 1 87 ? -21.529 -2.914 18.424 1.00 92.88 87 ASP A C 1
ATOM 597 O O . ASP A 1 87 ? -21.080 -3.584 17.492 1.00 92.88 87 ASP A O 1
ATOM 601 N N . LEU A 1 88 ? -20.740 -2.414 19.379 1.00 93.62 88 LEU A N 1
ATOM 602 C CA . LEU A 1 88 ? -19.323 -2.714 19.488 1.00 93.62 88 LEU A CA 1
ATOM 603 C C . LEU A 1 88 ? -19.051 -3.954 20.358 1.00 93.62 88 LEU A C 1
ATOM 605 O O . LEU A 1 88 ? -17.921 -4.444 20.352 1.00 93.62 88 LEU A O 1
ATOM 609 N N . GLU A 1 89 ? -20.044 -4.478 21.085 1.00 94.38 89 GLU A N 1
ATOM 610 C CA . GLU A 1 89 ? -19.904 -5.702 21.877 1.00 94.38 89 GLU A CA 1
ATOM 611 C C . GLU A 1 89 ? -19.804 -6.929 20.957 1.00 94.38 89 GLU A C 1
ATOM 613 O O . GLU A 1 89 ? -20.553 -7.094 19.996 1.00 94.38 89 GLU A O 1
ATOM 618 N N . GLY A 1 90 ? -18.832 -7.801 21.225 1.00 92.81 90 GLY A N 1
ATOM 619 C CA . GLY A 1 90 ? -18.589 -9.003 20.426 1.00 92.81 90 GLY A CA 1
ATOM 620 C C . GLY A 1 90 ? -17.822 -8.773 19.119 1.00 92.81 90 GLY A C 1
ATOM 621 O O . GLY A 1 90 ? -17.440 -9.752 18.477 1.00 92.81 90 GLY A O 1
ATOM 622 N N . LEU A 1 91 ? -17.539 -7.522 18.733 1.00 95.88 91 LEU A N 1
ATOM 623 C CA . LEU A 1 91 ? -16.657 -7.245 17.597 1.00 95.88 91 LEU A CA 1
ATOM 624 C C . LEU A 1 91 ? -15.232 -7.750 17.873 1.00 95.88 91 LEU A C 1
ATOM 626 O O . LEU A 1 91 ? -14.784 -7.720 19.026 1.00 95.88 91 LEU A O 1
ATOM 630 N N . PRO A 1 92 ? -14.502 -8.201 16.837 1.00 95.75 92 PRO A N 1
ATOM 631 C CA . PRO A 1 92 ? -13.148 -8.690 17.018 1.00 95.75 92 PRO A CA 1
ATOM 632 C C . PRO A 1 92 ? -12.209 -7.553 17.441 1.00 95.75 92 PRO A C 1
ATOM 634 O O . PRO A 1 92 ? -12.280 -6.427 16.946 1.00 95.75 92 PRO A O 1
ATOM 637 N N . CYS A 1 93 ? -11.301 -7.857 18.362 1.00 95.56 93 CYS A N 1
ATOM 638 C CA . CYS A 1 93 ? -10.218 -6.977 18.781 1.00 95.56 93 CYS A CA 1
ATOM 639 C C . CYS A 1 93 ? -8.868 -7.652 18.538 1.00 95.56 93 CYS A C 1
ATOM 641 O O . CYS A 1 93 ? -8.735 -8.867 18.663 1.00 95.56 93 CYS A O 1
ATOM 643 N N . ASN A 1 94 ? -7.859 -6.843 18.201 1.00 94.38 94 ASN A N 1
ATOM 644 C CA . ASN A 1 94 ? -6.503 -7.297 17.870 1.00 94.38 94 ASN A CA 1
ATOM 645 C C . ASN A 1 94 ? -6.441 -8.337 16.728 1.00 94.38 94 ASN A C 1
ATOM 647 O O . ASN A 1 94 ? -5.616 -9.250 16.787 1.00 94.38 94 ASN A O 1
ATOM 651 N N . GLU A 1 95 ? -7.280 -8.200 15.693 1.00 94.81 95 GLU A N 1
ATOM 652 C CA . GLU A 1 95 ? -7.294 -9.110 14.535 1.00 94.81 95 GLU A CA 1
ATOM 653 C C . GLU A 1 95 ? -5.884 -9.346 13.967 1.00 94.81 95 GLU A C 1
ATOM 655 O O . GLU A 1 95 ? -5.125 -8.404 13.711 1.00 94.81 95 GLU A O 1
ATOM 660 N N . GLY A 1 96 ? -5.523 -10.619 13.777 1.00 92.12 96 GLY A N 1
ATOM 661 C CA . GLY A 1 96 ? -4.224 -11.016 13.230 1.00 92.12 96 GLY A CA 1
ATOM 662 C C . GLY A 1 96 ? -3.071 -11.010 14.239 1.00 92.12 96 GLY A C 1
ATOM 663 O O . GLY A 1 96 ? -1.910 -11.131 13.838 1.00 92.12 96 GLY A O 1
ATOM 664 N N . SER A 1 97 ? -3.364 -10.878 15.534 1.00 93.19 97 SER A N 1
ATOM 665 C CA . SER A 1 97 ? -2.379 -10.925 16.623 1.00 93.19 97 SER A CA 1
ATOM 666 C C . SER A 1 97 ? -2.566 -12.166 17.508 1.00 93.19 97 SER A C 1
ATOM 668 O O . SER A 1 97 ? -3.615 -12.796 17.512 1.00 93.19 97 SER A O 1
ATOM 670 N N . ALA A 1 98 ? -1.552 -12.526 18.306 1.00 91.06 98 ALA A N 1
ATOM 671 C CA . ALA A 1 98 ? -1.640 -13.667 19.237 1.00 91.06 98 ALA A CA 1
ATOM 672 C C . ALA A 1 98 ? -2.624 -13.445 20.408 1.00 91.06 98 ALA A C 1
ATOM 674 O O . ALA A 1 98 ? -2.982 -14.400 21.096 1.00 91.06 98 ALA A O 1
ATOM 675 N N . ASP A 1 99 ? -3.033 -12.194 20.618 1.00 91.81 99 ASP A N 1
ATOM 676 C CA . ASP A 1 99 ? -4.000 -11.741 21.618 1.00 91.81 99 ASP A CA 1
ATOM 677 C C . ASP A 1 99 ? -5.307 -11.275 20.946 1.00 91.81 99 ASP A C 1
ATOM 679 O O . ASP A 1 99 ? -5.926 -10.301 21.380 1.00 91.81 99 ASP A O 1
ATOM 683 N N . GLU A 1 100 ? -5.686 -11.929 19.845 1.00 94.44 100 GLU A N 1
ATOM 684 C CA . GLU A 1 100 ? -6.990 -11.752 19.202 1.00 94.44 100 GLU A CA 1
ATOM 685 C C . GLU A 1 100 ? -8.121 -12.184 20.150 1.00 94.44 100 GLU A C 1
ATOM 687 O O . GLU A 1 100 ? -7.976 -13.118 20.947 1.00 94.44 100 GLU A O 1
ATOM 692 N N . GLY A 1 101 ? -9.238 -11.462 20.106 1.00 95.00 101 GLY A N 1
ATOM 693 C CA . GLY A 1 101 ? -10.351 -11.662 21.023 1.00 95.00 101 GLY A CA 1
ATOM 694 C C . GLY A 1 101 ? -11.617 -10.933 20.596 1.00 95.00 101 GLY A C 1
ATOM 695 O O . GLY A 1 101 ? -11.729 -10.477 19.460 1.00 95.00 101 GLY A O 1
ATOM 696 N N . VAL A 1 102 ? -12.556 -10.789 21.529 1.00 95.69 102 VAL A N 1
ATOM 697 C CA . VAL A 1 102 ? -13.811 -10.046 21.335 1.00 95.69 102 VAL A CA 1
ATOM 698 C C . VAL A 1 102 ? -13.939 -8.893 22.326 1.00 95.69 102 VAL A C 1
ATOM 700 O O . VAL A 1 102 ? -13.465 -8.976 23.461 1.00 95.69 102 VAL A O 1
ATOM 703 N N . VAL A 1 103 ? -14.568 -7.799 21.908 1.00 96.06 103 VAL A N 1
ATOM 704 C CA . VAL A 1 103 ? -14.798 -6.625 22.758 1.00 96.06 103 VAL A CA 1
ATOM 705 C C . VAL A 1 103 ? -15.926 -6.898 23.772 1.00 96.06 103 VAL A C 1
ATOM 707 O O . VAL A 1 103 ? -17.034 -7.248 23.384 1.00 96.06 103 VAL A O 1
ATOM 710 N N . ASP A 1 104 ? -15.649 -6.707 25.067 1.00 94.62 104 ASP A N 1
ATOM 711 C CA . ASP A 1 104 ? -16.607 -6.643 26.192 1.00 94.62 104 ASP A CA 1
ATOM 712 C C . ASP A 1 104 ? -16.717 -5.185 26.646 1.00 94.62 104 ASP A C 1
ATOM 714 O O . ASP A 1 104 ? -15.702 -4.526 26.919 1.00 94.62 104 ASP A O 1
ATOM 718 N N . ILE A 1 105 ? -17.948 -4.679 26.707 1.00 93.44 105 ILE A N 1
ATOM 719 C CA . ILE A 1 105 ? -18.248 -3.292 27.070 1.00 93.44 105 ILE A CA 1
ATOM 720 C C . ILE A 1 105 ? -19.026 -3.305 28.370 1.00 93.44 105 ILE A C 1
ATOM 722 O O . ILE A 1 105 ? -20.053 -3.962 28.500 1.00 93.44 105 ILE A O 1
ATOM 726 N N . ARG A 1 106 ? -18.546 -2.551 29.359 1.00 90.88 106 ARG A N 1
ATOM 727 C CA . ARG A 1 106 ? -19.241 -2.402 30.639 1.00 90.88 106 ARG A CA 1
ATOM 728 C C . ARG A 1 106 ? -19.473 -0.944 30.938 1.00 90.88 106 ARG A C 1
ATOM 730 O O . ARG A 1 106 ? -18.528 -0.171 31.085 1.00 90.88 106 ARG A O 1
ATOM 737 N N . ILE A 1 107 ? -20.740 -0.596 31.089 1.00 90.31 107 ILE A N 1
ATOM 738 C CA . ILE A 1 107 ? -21.159 0.710 31.576 1.00 90.31 107 ILE A CA 1
ATOM 739 C C . ILE A 1 107 ? -21.310 0.582 33.091 1.00 90.31 107 ILE A C 1
ATOM 741 O O . ILE A 1 107 ? -22.208 -0.100 33.584 1.00 90.31 107 ILE A O 1
ATOM 745 N N . LEU A 1 108 ? -20.384 1.180 33.840 1.00 87.50 108 LEU A N 1
ATOM 746 C CA . LEU A 1 108 ? -20.441 1.173 35.298 1.00 87.50 108 LEU A CA 1
ATOM 747 C C . LEU A 1 108 ? -21.496 2.180 35.784 1.00 87.50 108 LEU A C 1
ATOM 749 O O . LEU A 1 108 ? -21.623 3.262 35.201 1.00 87.50 108 LEU A O 1
ATOM 753 N N . PRO A 1 109 ? -22.257 1.844 36.843 1.00 85.38 109 PRO A N 1
ATOM 754 C CA . PRO A 1 109 ? -23.303 2.715 37.355 1.00 85.38 109 PRO A CA 1
ATOM 755 C C . PRO A 1 109 ? -22.731 4.056 37.850 1.00 85.38 109 PRO A C 1
ATOM 757 O O . PRO A 1 109 ? -21.594 4.122 38.328 1.00 85.38 109 PRO A O 1
ATOM 760 N N . PRO A 1 110 ? -23.531 5.135 37.789 1.00 82.19 110 PRO A N 1
ATOM 761 C CA . PRO A 1 110 ? -23.069 6.506 38.011 1.00 82.19 110 PRO A CA 1
ATOM 762 C C . PRO A 1 110 ? -22.620 6.797 39.448 1.00 82.19 110 PRO A C 1
ATOM 764 O O . PRO A 1 110 ? -21.984 7.823 39.682 1.00 82.19 110 PRO A O 1
ATOM 767 N N . GLU A 1 111 ? -22.892 5.905 40.404 1.00 86.38 111 GLU A N 1
ATOM 768 C CA . GLU A 1 111 ? -22.460 6.049 41.802 1.00 86.38 111 GLU A CA 1
ATOM 769 C C . GLU A 1 111 ? -20.932 6.157 41.951 1.00 86.38 111 GLU A C 1
ATOM 771 O O . GLU A 1 111 ? -20.439 6.661 42.957 1.00 86.38 111 GLU A O 1
ATOM 776 N N . GLN A 1 112 ? -20.180 5.724 40.933 1.00 74.62 112 GLN A N 1
ATOM 777 C CA . GLN A 1 112 ? -18.714 5.762 40.879 1.00 74.62 112 GLN A CA 1
ATOM 778 C C . GLN A 1 112 ? -18.185 6.672 39.750 1.00 74.62 112 GLN A C 1
ATOM 780 O O . GLN A 1 112 ? -17.014 6.594 39.369 1.00 74.62 112 GLN A O 1
ATOM 785 N N . GLY A 1 113 ? -19.051 7.537 39.210 1.00 78.44 113 GLY A N 1
ATOM 786 C CA . GLY A 1 113 ? -18.830 8.266 37.964 1.00 78.44 113 GLY A CA 1
ATOM 787 C C . GLY A 1 113 ? -19.129 7.378 36.758 1.00 78.44 113 GLY A C 1
ATOM 788 O O . GLY A 1 113 ? -18.714 6.222 36.713 1.00 78.44 113 GLY A O 1
ATOM 789 N N . SER A 1 114 ? -19.867 7.905 35.781 1.00 84.56 114 SER A N 1
ATOM 790 C CA . SER A 1 114 ? -20.185 7.168 34.556 1.00 84.56 114 SER A CA 1
ATOM 791 C C . SER A 1 114 ? -18.895 6.811 33.817 1.00 84.56 114 SER A C 1
ATOM 793 O O . SER A 1 114 ? -18.248 7.673 33.222 1.00 84.56 114 SER A O 1
ATOM 795 N N . GLN A 1 115 ? -18.509 5.540 33.880 1.00 90.12 115 GLN A N 1
ATOM 796 C CA . GLN A 1 115 ? -17.329 5.003 33.214 1.00 90.12 115 GLN A CA 1
ATOM 797 C C . GLN A 1 115 ? -17.768 3.938 32.215 1.00 90.12 115 GLN A C 1
ATOM 799 O O . GLN A 1 115 ? -18.569 3.063 32.543 1.00 90.12 115 GLN A O 1
ATOM 804 N N . VAL A 1 116 ? -17.217 4.009 31.004 1.00 92.06 116 VAL A N 1
ATOM 805 C CA . VAL A 1 116 ? -17.349 2.956 29.995 1.00 92.06 116 VAL A CA 1
ATOM 806 C C . VAL A 1 116 ? -16.020 2.218 29.941 1.00 92.06 116 VAL A C 1
ATOM 808 O O . VAL A 1 116 ? -15.000 2.787 29.5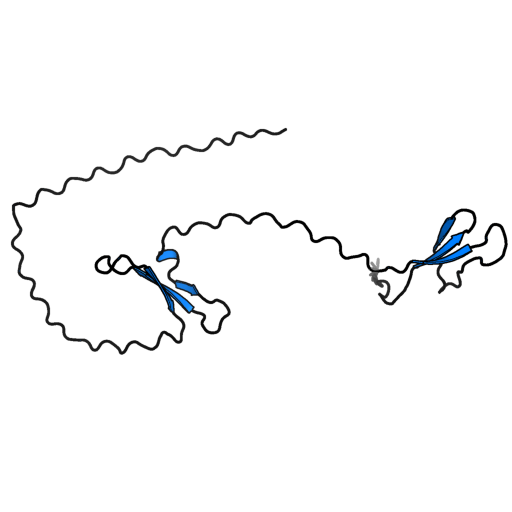47 1.00 92.06 116 VAL A O 1
ATOM 811 N N . LEU A 1 117 ? -16.020 0.966 30.386 1.00 92.38 117 LEU A N 1
ATOM 812 C CA . LEU A 1 117 ? -14.857 0.095 30.347 1.00 92.38 117 LEU A CA 1
ATOM 813 C C . LEU A 1 117 ? -14.910 -0.761 29.082 1.00 92.38 117 LEU A C 1
ATOM 815 O O . LEU A 1 117 ? -15.890 -1.463 28.852 1.00 92.38 117 LEU A O 1
ATOM 819 N N . TRP A 1 118 ? -13.825 -0.729 28.314 1.00 94.00 118 TRP A N 1
ATOM 820 C CA . TRP A 1 118 ? -13.628 -1.531 27.109 1.00 94.00 118 TRP A CA 1
ATOM 821 C C . TRP A 1 118 ? -12.576 -2.591 27.395 1.00 94.00 118 TRP A C 1
ATOM 823 O O . TRP A 1 118 ? -11.472 -2.262 27.844 1.00 94.00 118 TRP A O 1
ATOM 833 N N . ARG A 1 119 ? -12.894 -3.860 27.155 1.00 94.50 119 ARG A N 1
ATOM 834 C CA . ARG A 1 119 ? -11.957 -4.970 27.349 1.00 94.50 119 ARG A CA 1
ATOM 835 C C . ARG A 1 119 ? -11.909 -5.834 26.104 1.00 94.50 119 ARG A C 1
ATOM 837 O O . ARG A 1 119 ? -12.942 -6.171 25.553 1.00 94.50 119 ARG A O 1
ATOM 844 N N . CYS A 1 120 ? -10.706 -6.226 25.699 1.00 95.31 120 CYS A N 1
ATOM 845 C CA . CYS A 1 120 ? -10.528 -7.291 24.722 1.00 95.31 120 CYS A CA 1
ATOM 846 C C . CYS A 1 120 ? -10.451 -8.619 25.484 1.00 95.31 120 CYS A C 1
ATOM 848 O O . CYS A 1 120 ? -9.486 -8.864 26.215 1.00 95.31 120 CYS A O 1
ATOM 850 N N . LEU A 1 121 ? -11.498 -9.434 25.389 1.00 94.62 121 LEU A N 1
ATOM 851 C CA . LEU A 1 121 ? -11.524 -10.780 25.943 1.00 94.62 121 LEU A CA 1
ATOM 852 C C . LEU A 1 121 ? -10.835 -11.720 24.959 1.00 94.62 121 LEU A C 1
ATOM 854 O O . LEU A 1 121 ? -11.365 -11.999 23.890 1.00 94.62 121 LEU A O 1
ATOM 858 N N . THR A 1 122 ? -9.650 -12.194 25.325 1.00 93.06 122 THR A N 1
ATOM 859 C CA . THR A 1 122 ? -8.910 -13.206 24.571 1.00 93.06 122 THR A CA 1
ATOM 860 C C . THR A 1 122 ? -9.146 -14.571 25.210 1.00 93.06 122 THR A C 1
ATOM 862 O O . THR A 1 122 ? -9.471 -14.661 26.397 1.00 93.06 122 THR A O 1
ATOM 865 N N . ASP A 1 123 ? -8.910 -15.663 24.483 1.00 81.94 123 ASP A N 1
ATOM 866 C CA . ASP A 1 123 ? -9.045 -17.025 25.033 1.00 81.94 123 ASP A CA 1
ATOM 867 C C . ASP A 1 123 ? -8.170 -17.273 26.281 1.00 81.94 123 ASP A C 1
ATOM 869 O O . ASP A 1 123 ? -8.412 -18.195 27.058 1.00 81.94 123 ASP A O 1
ATOM 873 N N . ARG A 1 124 ? -7.162 -16.424 26.524 1.00 71.62 124 ARG A N 1
ATOM 874 C CA . ARG A 1 124 ? -6.313 -16.476 27.724 1.00 71.62 124 ARG A CA 1
ATOM 875 C C . ARG A 1 124 ? -6.887 -15.714 28.918 1.00 71.62 124 ARG A C 1
ATOM 877 O O . ARG A 1 124 ? -6.529 -16.027 30.054 1.00 71.62 124 ARG A O 1
ATOM 884 N N . THR A 1 125 ? -7.758 -14.728 28.698 1.00 63.78 125 THR A N 1
ATOM 885 C CA . THR A 1 125 ? -8.414 -13.983 29.785 1.00 63.78 125 THR A CA 1
ATOM 886 C C . THR A 1 125 ? -9.674 -14.672 30.297 1.00 63.78 125 THR A C 1
ATOM 888 O O . THR A 1 125 ? -10.105 -14.370 31.410 1.00 63.78 125 THR A O 1
ATOM 891 N N . VAL A 1 126 ? -10.171 -15.702 29.600 1.00 57.56 126 VAL A N 1
ATOM 892 C CA . VAL A 1 126 ? -11.100 -16.708 30.149 1.00 57.56 126 VAL A CA 1
ATOM 893 C C . VAL A 1 126 ? -10.344 -17.674 31.076 1.00 57.56 126 VAL A C 1
ATOM 895 O O . VAL A 1 126 ? -10.461 -18.893 31.010 1.00 57.56 126 VAL A O 1
ATOM 898 N N . THR A 1 127 ? -9.538 -17.134 31.993 1.00 51.56 127 THR A N 1
ATOM 899 C CA . THR A 1 127 ? -9.210 -17.868 33.212 1.00 51.56 127 THR A CA 1
ATOM 900 C C . THR A 1 127 ? -10.509 -17.913 33.991 1.00 51.56 127 THR A C 1
ATOM 902 O O . THR A 1 127 ? -10.890 -16.916 34.599 1.00 51.56 127 THR A O 1
ATOM 905 N N . THR A 1 128 ? -11.219 -19.038 33.868 1.00 46.19 128 THR A N 1
ATOM 906 C CA . THR A 1 128 ? -12.410 -19.412 34.636 1.00 46.19 128 THR A CA 1
ATOM 907 C C . THR A 1 128 ? -12.407 -18.688 35.972 1.00 46.19 128 THR A C 1
ATOM 909 O O . THR A 1 128 ? -11.628 -19.041 36.864 1.00 46.19 128 THR A O 1
ATOM 912 N N . ALA A 1 129 ? -13.244 -17.653 36.100 1.00 51.34 129 ALA A N 1
ATOM 913 C CA . ALA A 1 129 ? -13.561 -17.127 37.413 1.00 51.34 129 ALA A CA 1
ATOM 914 C C . ALA A 1 129 ? -13.953 -18.348 38.261 1.00 51.34 129 ALA A C 1
ATOM 916 O O . ALA A 1 129 ? -14.705 -19.191 37.754 1.00 51.34 129 ALA A O 1
ATOM 917 N N . PRO A 1 130 ? -13.396 -18.519 39.476 1.00 49.12 130 PRO A N 1
ATOM 918 C CA . PRO A 1 130 ? -13.766 -19.640 40.324 1.00 49.12 130 PRO A CA 1
ATOM 919 C C . PRO A 1 130 ? -15.286 -19.648 40.387 1.00 49.12 130 PRO A C 1
ATOM 921 O O . PRO A 1 130 ? -15.876 -18.615 40.710 1.00 49.12 130 PRO A O 1
ATOM 924 N N . THR A 1 131 ? -15.897 -20.766 39.981 1.00 47.44 131 THR A N 1
ATOM 925 C CA . THR A 1 131 ? -17.348 -20.947 40.000 1.00 47.44 131 THR A CA 1
ATOM 926 C C .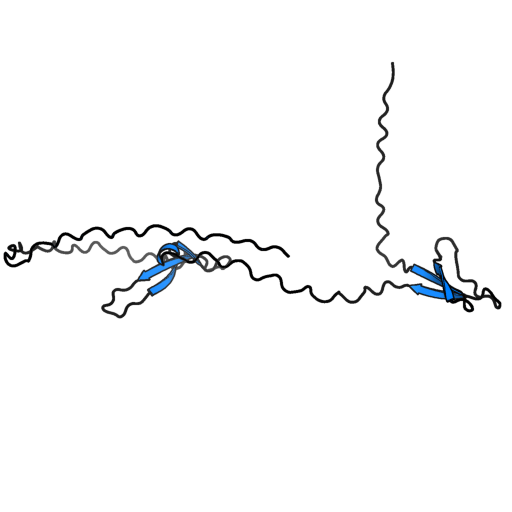 THR A 1 131 ? -17.845 -20.360 41.313 1.00 47.44 131 THR A C 1
ATOM 928 O O . THR A 1 131 ? -17.397 -20.848 42.357 1.00 47.44 131 THR A O 1
ATOM 931 N N . PRO A 1 132 ? -18.662 -19.287 41.303 1.00 46.91 132 PRO A N 1
ATOM 932 C CA . PRO A 1 132 ? -19.153 -18.721 42.543 1.00 46.91 132 PRO A CA 1
ATOM 933 C C . PRO A 1 132 ? -19.833 -19.871 43.273 1.00 46.91 132 PRO A C 1
ATOM 935 O O . PRO A 1 132 ? -20.796 -20.449 42.762 1.00 46.91 132 PRO A O 1
ATOM 938 N N . GLN A 1 133 ? -19.272 -20.279 44.418 1.00 55.91 133 GLN A N 1
ATOM 939 C CA . GLN A 1 133 ? -19.947 -21.246 45.267 1.00 55.91 133 GLN A CA 1
ATOM 940 C C . GLN A 1 133 ? -21.344 -20.675 45.496 1.00 55.91 133 GLN A C 1
ATOM 942 O O . GLN A 1 133 ? -21.430 -19.486 45.825 1.00 55.91 133 GLN A O 1
ATOM 947 N N . PRO A 1 134 ? -22.413 -21.464 45.287 1.00 56.44 134 PRO A N 1
ATOM 948 C CA . PRO A 1 134 ? -23.768 -21.024 45.559 1.00 56.44 134 PRO A CA 1
ATOM 949 C C . PRO A 1 134 ? -23.809 -20.629 47.029 1.00 56.44 134 PRO A C 1
ATOM 951 O O . PRO A 1 134 ? -23.904 -21.461 47.929 1.00 56.44 134 PRO A O 1
ATOM 954 N N . THR A 1 135 ? -23.638 -19.337 47.275 1.00 55.69 135 THR A N 1
ATOM 955 C CA . THR A 1 135 ? -23.833 -18.768 48.587 1.00 55.69 135 THR A CA 1
ATOM 956 C C . THR A 1 135 ? -25.335 -18.795 48.712 1.00 55.69 135 THR A C 1
ATOM 958 O O . THR A 1 135 ? -26.028 -18.135 47.940 1.00 55.69 135 THR A O 1
ATOM 961 N N . LEU A 1 136 ? -25.831 -19.650 49.600 1.00 59.44 136 LEU A N 1
ATOM 962 C CA . LEU A 1 136 ? -27.219 -19.652 50.028 1.00 59.44 136 LEU A CA 1
ATOM 963 C C . LEU A 1 136 ? -27.483 -18.274 50.643 1.00 59.44 136 LEU A C 1
ATOM 965 O O . LEU A 1 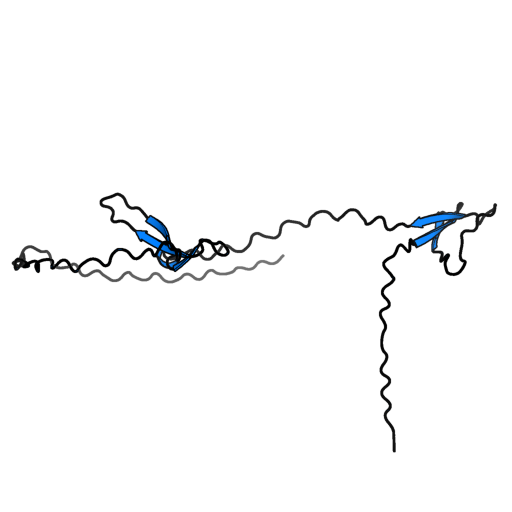136 ? -27.360 -18.089 51.851 1.00 59.44 136 LEU A O 1
ATOM 969 N N . GLN A 1 137 ? -27.745 -17.276 49.799 1.00 59.66 137 GLN A N 1
ATOM 970 C CA . GLN A 1 137 ? -28.250 -16.000 50.249 1.00 59.66 137 GLN A CA 1
ATOM 971 C C . GLN A 1 137 ? -29.608 -16.312 50.872 1.00 59.66 137 GLN A C 1
ATOM 973 O O . GLN A 1 137 ? -30.458 -16.902 50.196 1.00 59.66 137 GLN A O 1
ATOM 978 N N . PRO A 1 138 ? -29.805 -16.002 52.162 1.00 60.91 138 PRO A N 1
ATOM 979 C CA . PRO A 1 138 ? -31.107 -16.158 52.773 1.00 60.91 138 PRO A CA 1
ATOM 980 C C . PRO A 1 138 ? -32.090 -15.350 51.936 1.00 60.91 138 PRO A C 1
ATOM 982 O O . PRO A 1 138 ? -31.834 -14.181 51.643 1.00 60.91 138 PRO A O 1
ATOM 985 N N . THR A 1 139 ? -33.174 -15.999 51.511 1.00 67.56 139 THR A N 1
ATOM 986 C CA . THR A 1 139 ? -34.290 -15.355 50.827 1.00 67.56 139 THR A CA 1
ATOM 987 C C . THR A 1 139 ? -34.611 -14.062 51.574 1.00 67.56 139 THR A C 1
ATOM 989 O O . THR A 1 139 ? -34.955 -14.139 52.757 1.00 67.56 139 THR A O 1
ATOM 992 N N . PRO A 1 140 ? -34.453 -12.880 50.955 1.00 60.25 140 PRO A N 1
ATOM 993 C CA . PRO A 1 140 ? -34.866 -11.652 51.599 1.00 60.25 140 PRO A CA 1
ATOM 994 C C . PRO A 1 140 ? -36.376 -11.747 51.798 1.00 60.25 140 PRO A C 1
ATOM 996 O O . PRO A 1 140 ? -37.146 -11.760 50.838 1.00 60.25 140 PRO A O 1
ATOM 999 N N . THR A 1 141 ? -36.797 -11.871 53.055 1.00 61.38 141 THR A N 1
ATOM 1000 C CA . THR A 1 141 ? -38.187 -11.674 53.450 1.00 61.38 141 THR A CA 1
ATOM 1001 C C . THR A 1 141 ? -38.536 -10.247 53.060 1.00 61.38 141 THR A C 1
ATOM 1003 O O . THR A 1 141 ? -38.094 -9.303 53.715 1.00 61.38 141 THR A O 1
ATOM 1006 N N . MET A 1 142 ? -39.264 -10.076 51.956 1.00 56.25 142 MET A N 1
ATOM 1007 C CA . MET A 1 142 ? -39.801 -8.770 51.607 1.00 56.25 142 MET A CA 1
ATOM 1008 C C . MET A 1 142 ? -40.734 -8.337 52.741 1.00 56.25 142 MET A C 1
ATOM 1010 O O . MET A 1 142 ? -41.662 -9.084 53.061 1.00 56.25 142 MET A O 1
ATOM 1014 N N . PRO A 1 143 ? -40.520 -7.172 53.376 1.00 62.53 143 PRO A N 1
ATOM 1015 C CA . PRO A 1 143 ? -41.575 -6.567 54.161 1.00 62.53 143 PRO A CA 1
ATOM 1016 C C . PRO A 1 143 ? -42.713 -6.242 53.194 1.00 62.53 143 PRO A C 1
ATOM 1018 O O . PRO A 1 143 ? -42.516 -5.563 52.187 1.00 62.53 143 PRO A O 1
ATOM 1021 N N . GLU A 1 144 ? -43.883 -6.795 53.484 1.00 61.19 144 GLU A N 1
ATOM 1022 C CA . GLU A 1 144 ? -45.130 -6.521 52.785 1.00 61.19 144 GLU A CA 1
ATOM 1023 C C . GLU A 1 144 ? -45.400 -5.013 52.873 1.00 61.19 144 GLU A C 1
ATOM 1025 O O . GLU A 1 144 ? -45.791 -4.483 53.913 1.00 61.19 144 GLU A O 1
ATOM 1030 N N . GLY A 1 145 ? -45.045 -4.299 51.805 1.00 54.66 145 GLY A N 1
ATOM 1031 C CA . GLY A 1 145 ? -45.171 -2.854 51.720 1.00 54.66 145 GLY A CA 1
ATOM 1032 C C . GLY A 1 145 ? -46.638 -2.476 51.608 1.00 54.66 145 GLY A C 1
ATOM 1033 O O . GLY A 1 145 ? -47.267 -2.708 50.577 1.00 54.66 145 GLY A O 1
ATOM 1034 N N . THR A 1 146 ? -47.175 -1.883 52.670 1.00 66.44 146 THR A N 1
ATOM 1035 C CA . THR A 1 146 ? -48.479 -1.223 52.664 1.00 66.44 146 THR A CA 1
ATOM 1036 C C . THR A 1 146 ? -48.500 -0.165 51.552 1.00 66.44 146 THR A C 1
ATOM 1038 O O . THR A 1 146 ? -47.620 0.700 51.544 1.00 66.44 146 THR A O 1
ATOM 1041 N N . PRO A 1 147 ? -49.461 -0.202 50.612 1.00 63.47 147 PRO A N 1
ATOM 1042 C CA . PRO A 1 147 ? -49.560 0.800 49.558 1.00 63.47 147 PRO A CA 1
ATOM 1043 C C . PRO A 1 147 ? -49.798 2.184 50.172 1.00 63.47 147 PRO A C 1
ATOM 1045 O O . PRO A 1 147 ? -50.734 2.367 50.951 1.00 63.47 147 PRO A O 1
ATOM 1048 N N . ASP A 1 148 ? -48.939 3.145 49.830 1.00 65.75 148 ASP A N 1
ATOM 1049 C CA . ASP A 1 148 ? -49.092 4.548 50.213 1.00 65.75 148 ASP A CA 1
ATOM 1050 C C . ASP A 1 148 ? -50.267 5.161 49.424 1.00 65.75 148 ASP A C 1
ATOM 1052 O O . ASP A 1 148 ? -50.186 5.271 48.196 1.00 65.75 148 ASP A O 1
ATOM 1056 N N . PRO A 1 149 ? -51.369 5.566 50.084 1.00 74.69 149 PRO A N 1
ATOM 1057 C CA . PRO A 1 149 ? -52.522 6.170 49.418 1.00 74.69 149 PRO A CA 1
ATOM 1058 C C . PRO A 1 149 ? -52.253 7.595 48.901 1.00 74.69 149 PRO A C 1
ATOM 1060 O O . PRO A 1 149 ? -53.148 8.203 48.318 1.00 74.69 149 PRO A O 1
ATOM 1063 N N . SER A 1 150 ? -51.051 8.140 49.111 1.00 73.62 150 SER A N 1
ATOM 1064 C CA . SER A 1 150 ? -50.688 9.508 48.720 1.00 73.62 150 SER A CA 1
ATOM 1065 C C . SER A 1 150 ? -50.002 9.594 47.356 1.00 73.62 150 SER A C 1
ATOM 1067 O O . SER A 1 150 ? -49.685 10.697 46.907 1.00 73.62 150 SER A O 1
ATOM 1069 N N . ALA A 1 151 ? -49.753 8.462 46.688 1.00 65.31 151 ALA A N 1
ATOM 1070 C CA . ALA A 1 151 ? -49.119 8.464 45.376 1.00 65.31 151 ALA A CA 1
ATOM 1071 C C . ALA A 1 151 ? -50.057 9.111 44.330 1.00 65.31 151 ALA A C 1
ATOM 1073 O O . ALA A 1 151 ? -51.179 8.632 44.134 1.00 65.31 151 ALA A O 1
ATOM 1074 N N . PRO A 1 152 ? -49.635 10.199 43.658 1.00 73.62 152 PRO A N 1
ATOM 1075 C CA . PRO A 1 152 ? -50.435 10.824 42.615 1.00 73.62 152 PRO A CA 1
ATOM 1076 C C . PRO A 1 152 ? -50.650 9.842 41.451 1.00 73.62 152 PRO A C 1
ATOM 1078 O O . PRO A 1 152 ? -49.763 9.036 41.155 1.00 73.62 152 PRO A O 1
ATOM 1081 N N . PRO A 1 153 ? -51.816 9.886 40.781 1.00 73.88 153 PRO A N 1
ATOM 1082 C CA . PRO A 1 153 ? -52.114 8.985 39.676 1.00 73.88 153 PRO A CA 1
ATOM 1083 C C . PRO A 1 153 ? -51.077 9.144 38.553 1.00 73.88 153 PRO A C 1
ATOM 1085 O O . PRO A 1 153 ? -50.625 10.267 38.299 1.00 73.88 153 PRO A O 1
ATOM 1088 N N . PRO A 1 154 ? -50.703 8.049 37.864 1.00 71.06 154 PRO A N 1
ATOM 1089 C CA . PRO A 1 154 ? -49.783 8.118 36.738 1.00 71.06 154 PRO A CA 1
ATOM 1090 C C . PRO A 1 154 ? -50.376 9.047 35.678 1.00 71.06 154 PRO A C 1
ATOM 1092 O O . PRO A 1 154 ? -51.497 8.840 35.209 1.00 71.06 154 PRO A O 1
ATOM 1095 N N . MET A 1 155 ? -49.644 10.108 35.336 1.00 61.66 155 MET A N 1
ATOM 1096 C CA . MET A 1 155 ? -50.051 10.990 34.252 1.00 61.66 155 MET A CA 1
ATOM 1097 C C . MET A 1 155 ? -49.962 10.211 32.944 1.00 61.66 155 MET A C 1
ATOM 1099 O O . MET A 1 155 ? -48.907 9.687 32.599 1.00 61.66 155 MET A O 1
ATOM 1103 N N . SER A 1 156 ? -51.082 10.128 32.231 1.00 65.94 156 SER A N 1
ATOM 1104 C CA . SER A 1 156 ? -51.156 9.556 30.892 1.00 65.94 156 SER A CA 1
ATOM 1105 C C . SER A 1 156 ? -50.233 10.330 29.951 1.00 65.94 156 SER A C 1
ATOM 1107 O O . SER A 1 156 ? -50.564 11.434 29.513 1.00 65.94 156 SER A O 1
ATOM 1109 N N . GLU A 1 157 ? -49.066 9.769 29.647 1.00 54.22 157 GLU A N 1
ATOM 1110 C CA . GLU A 1 157 ? -48.180 10.318 28.627 1.00 54.22 157 GLU A CA 1
ATOM 1111 C C . GLU A 1 157 ? -48.893 10.286 27.273 1.00 54.22 157 GLU A C 1
ATOM 1113 O O . GLU A 1 157 ? -49.373 9.256 26.796 1.00 54.22 157 GLU A O 1
ATOM 1118 N N . THR A 1 158 ? -49.022 11.467 26.677 1.00 64.81 158 THR A N 1
ATOM 1119 C CA . THR A 1 158 ? -49.610 11.646 25.351 1.00 64.81 158 THR A CA 1
ATOM 1120 C C . THR A 1 158 ? -48.547 11.263 24.316 1.00 64.81 158 THR A C 1
ATOM 1122 O O . THR A 1 158 ? -47.425 11.764 24.416 1.00 64.81 158 THR A O 1
ATOM 1125 N N . PRO A 1 159 ? -48.846 10.384 23.342 1.00 68.69 159 PRO A N 1
ATOM 1126 C CA . PRO A 1 159 ? -47.858 9.932 22.370 1.00 68.69 159 PRO A CA 1
ATOM 1127 C C . PRO A 1 159 ? -47.312 11.114 21.554 1.00 68.69 159 PRO A C 1
ATOM 1129 O O . PRO A 1 159 ? -48.077 12.018 21.202 1.00 68.69 159 PRO A O 1
ATOM 1132 N N . PRO A 1 160 ? -46.004 11.131 21.239 1.00 68.31 160 PRO A N 1
ATOM 1133 C CA . PRO A 1 160 ? -45.401 12.224 20.496 1.00 68.31 160 PRO A CA 1
ATOM 1134 C C . PRO A 1 160 ? -45.982 12.296 19.081 1.00 68.31 160 PRO A C 1
ATOM 1136 O O . PRO A 1 160 ? -45.943 11.331 18.318 1.00 68.31 160 PRO A O 1
ATOM 1139 N N . THR A 1 161 ? -46.505 13.471 18.727 1.00 70.19 161 THR A N 1
ATOM 1140 C CA . THR A 1 161 ? -46.929 13.817 17.369 1.00 70.19 161 THR A CA 1
ATOM 1141 C C . THR A 1 161 ? -45.740 13.693 16.420 1.00 70.19 161 THR A C 1
ATOM 1143 O O . THR A 1 161 ? -44.827 14.518 16.434 1.00 70.19 161 THR A O 1
ATOM 1146 N N . THR A 1 162 ? -45.754 12.654 15.588 1.00 71.19 162 THR A N 1
ATOM 1147 C CA . THR A 1 162 ? -44.803 12.447 14.496 1.00 71.19 162 THR A CA 1
ATOM 1148 C C . THR A 1 162 ? -44.887 13.618 13.515 1.00 71.19 162 THR A C 1
ATOM 1150 O O . THR A 1 162 ? -45.912 13.822 12.864 1.00 71.19 162 THR A O 1
ATOM 1153 N N . ALA A 1 163 ? -43.817 14.406 13.413 1.00 72.56 163 ALA A N 1
ATOM 1154 C CA . ALA A 1 163 ? -43.697 15.435 12.387 1.00 72.56 163 ALA A CA 1
ATOM 1155 C C . ALA A 1 163 ? -43.474 14.780 11.006 1.00 72.56 163 ALA A C 1
ATOM 1157 O O . ALA A 1 163 ? -42.738 13.794 10.917 1.00 72.56 163 ALA A O 1
ATOM 1158 N N . PRO A 1 164 ? -44.091 15.295 9.927 1.00 70.75 164 PRO A N 1
ATOM 1159 C CA . PRO A 1 164 ? -43.945 14.724 8.595 1.00 70.75 164 PRO A CA 1
ATOM 1160 C C . PRO A 1 164 ? -42.527 14.926 8.045 1.00 70.75 164 PRO A C 1
ATOM 1162 O O . PRO A 1 164 ? -41.939 16.003 8.141 1.00 70.75 164 PRO A O 1
ATOM 1165 N N . LEU A 1 165 ? -42.013 13.851 7.452 1.00 69.62 165 LEU A N 1
ATOM 1166 C CA . LEU A 1 165 ? -40.739 13.760 6.751 1.00 69.62 165 LEU A CA 1
ATOM 1167 C C . LEU A 1 165 ? -40.734 14.723 5.550 1.00 69.62 165 LEU A C 1
ATOM 1169 O O . LEU A 1 165 ? -41.552 14.589 4.642 1.00 69.62 165 LEU A O 1
ATOM 1173 N N . VAL A 1 166 ? -39.827 15.701 5.549 1.00 70.25 166 VAL A N 1
ATOM 1174 C CA . VAL A 1 166 ? -39.606 16.599 4.407 1.00 70.25 166 VAL A CA 1
ATOM 1175 C C . VAL A 1 166 ? -38.571 15.950 3.490 1.00 70.25 166 VAL A C 1
ATOM 1177 O O . VAL A 1 166 ? -37.412 15.796 3.873 1.00 70.25 166 VAL A O 1
ATOM 1180 N N . GLU A 1 167 ? -38.989 15.551 2.290 1.00 65.69 167 GLU A N 1
ATOM 1181 C CA . GLU A 1 167 ? -38.093 15.024 1.256 1.00 65.69 167 GLU A CA 1
ATOM 1182 C C . GLU A 1 167 ? -37.193 16.140 0.685 1.00 65.69 167 GLU A C 1
ATOM 1184 O O . GLU A 1 167 ? -37.682 17.234 0.386 1.00 65.69 167 GLU A O 1
ATOM 1189 N N . PRO A 1 168 ? -35.881 15.899 0.499 1.00 66.44 168 PRO A N 1
ATOM 1190 C CA . PRO A 1 168 ? -34.990 16.871 -0.119 1.00 66.44 168 PRO A CA 1
ATOM 1191 C C . PRO A 1 168 ? -35.147 16.880 -1.646 1.00 66.44 168 PRO A C 1
ATOM 1193 O O . PRO A 1 168 ? -34.832 15.911 -2.338 1.00 66.44 168 PRO A O 1
ATOM 1196 N N . THR A 1 169 ? -35.580 18.018 -2.185 1.00 67.88 169 THR A N 1
ATOM 1197 C CA . THR A 1 169 ? -35.638 18.290 -3.623 1.00 67.88 169 THR A CA 1
ATOM 1198 C C . THR A 1 169 ? -34.223 18.413 -4.198 1.00 67.88 169 THR A C 1
ATOM 1200 O O . THR A 1 169 ? -33.505 19.378 -3.934 1.00 67.88 169 THR A O 1
ATOM 1203 N N . THR A 1 170 ? -33.806 17.450 -5.018 1.00 65.19 170 THR A N 1
ATOM 1204 C CA . THR A 1 170 ? -32.564 17.514 -5.797 1.00 65.19 170 THR A CA 1
ATOM 1205 C C . THR A 1 170 ? -32.753 18.428 -7.009 1.00 65.19 170 THR A C 1
ATOM 1207 O O . THR A 1 170 ? -33.223 18.020 -8.067 1.00 65.19 170 THR A O 1
ATOM 1210 N N . SER A 1 171 ? -32.374 19.699 -6.864 1.00 69.88 171 SER A N 1
ATOM 1211 C CA . SER A 1 171 ? -32.240 20.615 -8.000 1.00 69.88 171 SER A CA 1
ATOM 1212 C C . SER A 1 171 ? -30.901 20.371 -8.691 1.00 69.88 171 SER A C 1
ATOM 1214 O O . SER A 1 171 ? -29.845 20.732 -8.174 1.00 69.88 171 SER A O 1
ATOM 1216 N N . GLY A 1 172 ? -30.952 19.758 -9.871 1.00 67.19 172 GLY A N 1
ATOM 1217 C CA . GLY A 1 172 ? -29.829 19.725 -10.799 1.00 67.19 172 GLY A CA 1
ATOM 1218 C C . GLY A 1 172 ? -29.526 21.109 -11.376 1.00 67.19 172 GLY A C 1
ATOM 1219 O O . GLY A 1 172 ? -30.414 21.949 -11.515 1.00 67.19 172 GLY A O 1
ATOM 1220 N N . ALA A 1 173 ? -28.269 21.322 -11.749 1.00 64.44 173 ALA A N 1
ATOM 1221 C CA . ALA A 1 173 ? -27.880 22.345 -12.707 1.00 64.44 173 ALA A CA 1
ATOM 1222 C C . ALA A 1 173 ? -26.578 21.908 -13.384 1.00 64.44 173 ALA A C 1
ATOM 1224 O O . ALA A 1 173 ? -25.507 21.908 -12.781 1.00 64.44 173 ALA A O 1
ATOM 1225 N N . SER A 1 174 ? -26.718 21.501 -14.640 1.00 66.00 174 SER A N 1
ATOM 1226 C CA . SER A 1 174 ? -25.638 21.365 -15.607 1.00 66.00 174 SER A CA 1
ATOM 1227 C C . SER A 1 174 ? -25.197 22.750 -16.077 1.00 66.00 174 SER A C 1
ATOM 1229 O O . SER A 1 174 ? -26.062 23.588 -16.344 1.00 66.00 174 SER A O 1
ATOM 1231 N N . SER A 1 175 ? -23.891 22.958 -16.254 1.00 63.47 175 SER A N 1
ATOM 1232 C CA . SER A 1 175 ? -23.254 23.738 -17.336 1.00 63.47 175 SER A CA 1
ATOM 1233 C C . SER A 1 175 ? -21.745 23.546 -17.270 1.00 63.47 175 SER A C 1
ATOM 1235 O O . SER A 1 175 ? -21.187 23.749 -16.170 1.00 63.47 175 SER A O 1
#

Organism: NCBI:txid76726

Sequence (175 aa):
MLAAGTITAVAYAGGPSRDTAGIHGCVQQRTGALRVVDPARGQGCRTGHGYFAEYAVTLSQAAGLPGPAGPRGPRGPAGGGIESLDDLEGLPCNEGSADEGVVDIRILPPEQGSQVLWRCLTDRTVTTAPTPQPTLQPTPTMPEGTPDPSAPPPMSETPPTTAPLVEPTTSGASS

Radius of gyration: 42.37 Å; chains: 1; bounding box: 87×61×103 Å

pLDDT: mean 76.7, std 17.77, range [36.97, 96.69]

Secondary structure (DSSP, 8-state):
--------------PPPSS--PEEEEEETTT--EEEE-GGGT-----SSSTT-EEEEEE---PPP-PPPPPPPPPPPPPPPPS-GGGGTT-EESTTSTT-EEEEEEEE-GGG--EEEEEEEETTT-----------------------TTPPPPP-PPPP--PPP----------

Foldseek 3Di:
DDDDDDDDDDDPPPPPPPPDPFFKWKAQPPPRDIDTFDVVVVTDQPCDDDRRHIDIDTNPPPPPDPDPDDDDDDDDDDDDDDPDPCVQFQDWDPPPDPQIATWDWDFDDPVVHGDIDIDGDGPVNPPPDPPPDPPPPPDPPDDPDDDDPPDDPPPPDDDDDDDDDDDDDDDDDDD